Protein AF-A0A1A3PIA9-F1 (afdb_monomer_lite)

pLDDT: mean 74.73, std 17.48, range [39.31, 96.38]

Secondary structure (DSSP, 8-state):
-------------------------PPPPHHHHHHHHHHHHHH-SSHHHHHHHHHHTT-PPPP---

Folds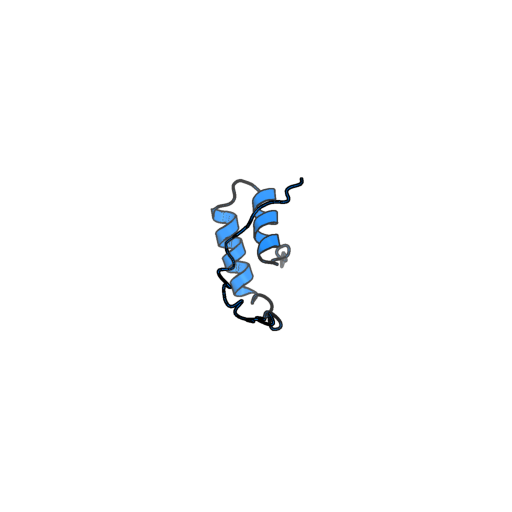eek 3Di:
DDDDDDDPDPPPPVPPPPPVPVPPDPPQDPVNLVVQLVVLVVPDPDDVSSVVSCVVVVHDDDDDDD

Sequence (66 aa):
MRLITHFAYSYVMPAKSDTHEIDDVEPLADDTASQARRVVAAYATDAEECRTFLSMLGIGPAKIEV

Structure (mmCIF, N/CA/C/O backbone):
data_AF-A0A1A3PIA9-F1
#
_entry.id   AF-A0A1A3PIA9-F1
#
loop_
_atom_site.group_PDB
_atom_site.id
_atom_site.type_symbol
_atom_site.label_atom_id
_atom_site.label_alt_id
_atom_site.label_comp_id
_atom_site.labe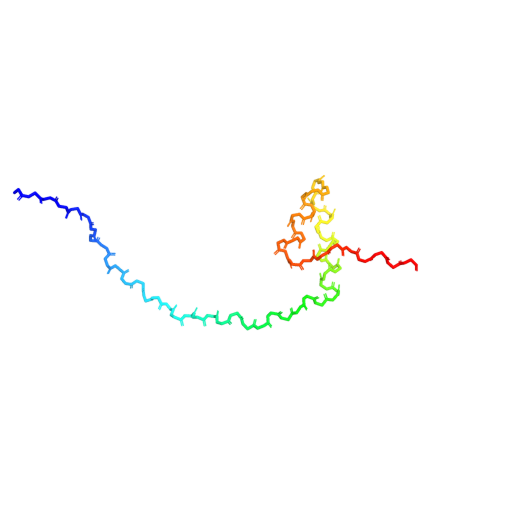l_asym_id
_atom_site.label_entity_id
_atom_site.label_seq_id
_atom_site.pdbx_PDB_ins_code
_atom_site.Cartn_x
_atom_site.Cartn_y
_atom_site.Cartn_z
_atom_site.occupancy
_atom_site.B_iso_or_equiv
_atom_site.auth_seq_id
_atom_site.auth_comp_id
_atom_site.auth_asym_id
_atom_site.auth_atom_id
_atom_site.pdbx_PDB_model_num
ATOM 1 N N . MET A 1 1 ? 0.040 55.008 -21.378 1.00 39.31 1 MET A N 1
ATOM 2 C CA . MET A 1 1 ? -1.187 54.182 -21.478 1.00 39.31 1 MET A CA 1
ATOM 3 C C . MET A 1 1 ? -0.783 52.934 -22.261 1.00 39.31 1 MET A C 1
ATOM 5 O O . MET A 1 1 ? -0.406 53.114 -23.402 1.00 39.31 1 MET A O 1
ATOM 9 N N . ARG A 1 2 ? -0.678 51.692 -21.781 1.00 45.03 2 ARG A N 1
ATOM 10 C CA . ARG A 1 2 ? -1.204 50.932 -20.632 1.00 45.03 2 ARG A CA 1
ATOM 11 C C . ARG A 1 2 ? -0.313 49.665 -20.564 1.00 45.03 2 ARG A C 1
ATOM 13 O O . ARG A 1 2 ? -0.155 49.007 -21.580 1.00 45.03 2 ARG A O 1
ATOM 20 N N . LEU A 1 3 ? 0.550 49.535 -19.559 1.00 55.41 3 LEU A N 1
ATOM 21 C CA . LEU A 1 3 ? 0.438 48.561 -18.462 1.00 55.41 3 LEU A CA 1
ATOM 22 C C . LEU A 1 3 ? 0.207 47.101 -18.913 1.00 55.41 3 LEU A C 1
ATOM 24 O O . LEU A 1 3 ? -0.932 46.737 -19.177 1.00 55.41 3 LEU A O 1
ATOM 28 N N . ILE A 1 4 ? 1.266 46.286 -18.908 1.00 51.84 4 ILE A N 1
ATOM 29 C CA . ILE A 1 4 ? 1.250 44.883 -18.452 1.00 51.84 4 ILE A CA 1
ATOM 30 C C . ILE A 1 4 ? 2.678 44.547 -17.987 1.00 51.84 4 ILE A C 1
ATOM 32 O O . ILE A 1 4 ? 3.607 44.527 -18.781 1.00 51.84 4 ILE A O 1
ATOM 36 N N . THR A 1 5 ? 2.946 44.661 -16.688 1.00 53.34 5 THR A N 1
ATOM 37 C CA . THR A 1 5 ? 2.813 43.575 -15.701 1.00 53.34 5 THR A CA 1
ATOM 38 C C . THR A 1 5 ? 4.091 42.748 -15.672 1.00 53.34 5 THR A C 1
ATOM 40 O O . THR A 1 5 ? 4.427 42.111 -16.658 1.00 53.34 5 THR A O 1
ATOM 43 N N . HIS A 1 6 ? 4.784 42.831 -14.528 1.00 44.53 6 HIS A N 1
ATOM 44 C CA . HIS A 1 6 ? 5.569 41.773 -13.885 1.00 44.53 6 HIS A CA 1
ATOM 45 C C . HIS A 1 6 ? 6.114 40.689 -14.833 1.00 44.53 6 HIS A C 1
ATOM 47 O O . HIS A 1 6 ? 5.364 39.903 -15.391 1.00 44.53 6 HIS A O 1
ATOM 53 N N . PHE A 1 7 ? 7.416 40.459 -14.913 1.00 49.81 7 PHE A N 1
ATOM 54 C CA . PHE A 1 7 ? 8.108 39.891 -13.766 1.00 49.81 7 PHE A CA 1
ATOM 55 C C . PHE A 1 7 ? 9.607 39.903 -14.071 1.00 49.81 7 PHE A C 1
ATOM 57 O O . PHE A 1 7 ? 10.132 39.058 -14.794 1.00 49.81 7 PHE A O 1
ATOM 64 N N . ALA A 1 8 ? 10.304 40.898 -13.536 1.00 51.72 8 ALA A N 1
ATOM 65 C CA . ALA A 1 8 ? 11.744 40.838 -13.392 1.00 51.72 8 ALA A CA 1
ATOM 66 C C . ALA A 1 8 ? 12.084 39.708 -12.407 1.00 51.72 8 ALA A C 1
ATOM 68 O O . ALA A 1 8 ? 12.155 39.949 -11.211 1.00 51.72 8 ALA A O 1
ATOM 69 N N . TYR A 1 9 ? 12.252 38.480 -12.900 1.00 53.59 9 TYR A N 1
ATOM 70 C CA . TYR A 1 9 ? 13.117 37.470 -12.285 1.00 53.59 9 TYR A CA 1
ATOM 71 C C . TYR A 1 9 ? 13.413 36.356 -13.294 1.00 53.59 9 TYR A C 1
ATOM 73 O O . TYR A 1 9 ? 13.029 35.203 -13.131 1.00 53.59 9 TYR A O 1
ATOM 81 N N . SER A 1 10 ? 14.124 36.704 -14.365 1.00 57.62 10 SER A N 1
ATOM 82 C CA . SER A 1 10 ? 14.862 35.719 -15.159 1.00 57.62 10 SER A CA 1
ATOM 83 C C . SER A 1 10 ? 16.104 35.275 -14.371 1.00 57.62 10 SER A C 1
ATOM 85 O O . SER A 1 10 ? 17.231 35.465 -14.823 1.00 57.62 10 SER A O 1
ATOM 87 N N . TYR A 1 11 ? 15.932 34.704 -13.175 1.00 58.41 11 TYR A N 1
ATOM 88 C CA . TYR A 1 11 ? 16.923 33.745 -12.703 1.00 58.41 11 TYR A CA 1
ATOM 89 C C . TYR A 1 11 ? 16.652 32.491 -13.517 1.00 58.41 11 TYR A C 1
ATOM 91 O O . TYR A 1 11 ? 15.768 31.698 -13.197 1.00 58.41 11 TYR A O 1
ATOM 99 N N . VAL A 1 12 ? 17.349 32.389 -14.648 1.00 60.69 12 VAL A N 1
ATOM 100 C CA . VAL A 1 12 ? 17.513 31.128 -15.358 1.00 60.69 12 VAL A CA 1
ATOM 101 C C . VAL A 1 12 ? 18.086 30.166 -14.324 1.00 60.69 12 VAL A C 1
ATOM 103 O O . VAL A 1 12 ? 19.285 30.157 -14.065 1.00 60.69 12 VAL A O 1
ATOM 106 N N . MET A 1 13 ? 17.216 29.382 -13.689 1.00 65.00 13 MET A N 1
ATOM 107 C CA . MET A 1 13 ? 17.617 28.066 -13.232 1.00 65.00 13 MET A CA 1
ATOM 108 C C . MET A 1 13 ? 18.088 27.402 -14.523 1.00 65.00 13 MET A C 1
ATOM 110 O O . MET A 1 13 ? 17.270 27.293 -15.445 1.00 65.00 13 MET A O 1
ATOM 114 N N . PRO A 1 14 ? 19.368 27.026 -14.677 1.00 58.75 14 PRO A N 1
ATOM 115 C CA . PRO A 1 14 ? 19.678 26.056 -15.702 1.00 58.75 14 PRO A CA 1
ATOM 116 C C . PRO A 1 14 ? 18.773 24.874 -15.369 1.00 58.75 14 PRO A C 1
ATOM 118 O O . PRO A 1 14 ? 18.945 24.236 -14.329 1.00 58.75 14 PRO A O 1
ATOM 121 N N . ALA A 1 15 ? 17.733 24.658 -16.175 1.00 59.22 15 ALA A N 1
ATOM 122 C CA . ALA A 1 15 ? 17.014 23.409 -16.124 1.00 59.22 15 ALA A CA 1
ATOM 123 C C . ALA A 1 15 ? 18.107 22.389 -16.405 1.00 59.22 15 ALA A C 1
ATOM 125 O O . ALA A 1 15 ? 18.623 22.339 -17.523 1.00 59.22 15 ALA A O 1
ATOM 126 N N . LYS A 1 16 ? 18.557 21.663 -15.376 1.00 61.16 16 LYS A N 1
ATOM 127 C CA . LYS A 1 16 ? 19.294 20.442 -15.642 1.00 61.16 16 LYS A CA 1
ATOM 128 C C . LYS A 1 16 ? 18.330 19.661 -16.510 1.00 61.16 16 LYS A C 1
ATOM 130 O O . LYS A 1 16 ? 17.251 19.294 -16.048 1.00 61.16 16 LYS A O 1
ATOM 135 N N . SER A 1 17 ? 18.670 19.496 -17.781 1.00 61.31 17 SER A N 1
ATOM 136 C CA . SER A 1 17 ? 18.040 18.514 -18.649 1.00 61.31 17 SER A CA 1
ATOM 137 C C . SER A 1 17 ? 18.493 17.142 -18.166 1.00 61.31 17 SER A C 1
ATOM 139 O O . SER A 1 17 ? 19.138 16.386 -18.877 1.00 61.31 17 SER A O 1
ATOM 141 N N . ASP A 1 18 ? 18.202 16.859 -16.906 1.00 59.00 18 ASP A N 1
ATOM 142 C CA . ASP A 1 18 ? 18.114 15.538 -16.359 1.00 59.00 18 ASP A CA 1
ATOM 143 C C . ASP A 1 18 ? 16.736 15.063 -16.813 1.00 59.00 18 ASP A C 1
ATOM 145 O O . ASP A 1 18 ? 15.796 14.941 -16.029 1.00 59.00 18 ASP A O 1
ATOM 149 N N . THR A 1 19 ? 16.602 14.822 -18.122 1.00 55.91 19 THR A N 1
ATOM 150 C CA . THR A 1 19 ? 15.721 13.751 -18.565 1.00 55.91 19 THR A CA 1
ATOM 151 C C . THR A 1 19 ? 16.336 12.509 -17.936 1.00 55.91 19 THR A C 1
ATOM 153 O O . THR A 1 19 ? 17.164 11.841 -18.543 1.00 55.91 19 THR A O 1
ATOM 156 N N . HIS A 1 20 ? 16.030 12.263 -16.659 1.00 56.91 20 HIS A N 1
ATOM 157 C CA . HIS A 1 20 ? 16.097 10.919 -16.133 1.00 56.91 20 HIS A CA 1
ATOM 158 C C . HIS A 1 20 ? 15.035 10.206 -16.953 1.00 56.91 20 HIS A C 1
ATOM 160 O O . HIS A 1 20 ? 13.845 10.286 -16.649 1.00 56.91 20 HIS A O 1
ATOM 166 N N . GLU A 1 21 ? 15.460 9.637 -18.081 1.00 61.03 21 GLU A N 1
ATOM 167 C CA . GLU A 1 21 ? 14.791 8.483 -18.643 1.00 61.03 21 GLU A CA 1
ATOM 168 C C . GLU A 1 21 ? 14.627 7.566 -17.436 1.00 61.03 21 GLU A C 1
ATOM 170 O O . GLU A 1 21 ? 15.606 7.101 -16.851 1.00 61.03 21 GLU A O 1
ATOM 175 N N . ILE A 1 22 ? 13.399 7.495 -16.921 1.00 62.75 22 ILE A N 1
ATOM 176 C CA . ILE A 1 22 ? 13.032 6.481 -15.952 1.00 62.75 22 ILE A CA 1
ATOM 177 C C . ILE A 1 22 ? 13.168 5.208 -16.784 1.00 62.75 22 ILE A C 1
ATOM 179 O O . ILE A 1 22 ? 12.228 4.836 -17.485 1.00 62.75 22 ILE A O 1
ATOM 183 N N . ASP A 1 23 ? 14.383 4.652 -16.817 1.00 66.75 23 ASP A N 1
ATOM 184 C CA . ASP A 1 23 ? 14.665 3.335 -17.371 1.00 66.75 23 ASP A CA 1
ATOM 185 C C . ASP A 1 23 ? 13.620 2.372 -16.815 1.00 66.75 23 ASP A C 1
ATOM 187 O O . ASP A 1 23 ? 13.110 2.600 -15.711 1.00 66.75 23 ASP A O 1
ATOM 191 N N . ASP A 1 24 ? 13.296 1.330 -17.585 1.00 59.78 24 ASP A N 1
ATOM 192 C CA . ASP A 1 24 ? 12.357 0.275 -17.206 1.00 59.78 24 ASP A CA 1
ATOM 193 C C . ASP A 1 24 ? 12.575 -0.115 -15.739 1.00 59.78 24 ASP A C 1
ATOM 195 O O . ASP A 1 24 ? 13.508 -0.846 -15.399 1.00 59.78 24 ASP A O 1
ATOM 199 N N . VAL A 1 25 ? 11.747 0.448 -14.849 1.00 62.59 25 VAL A N 1
ATOM 200 C CA . VAL A 1 25 ? 11.896 0.249 -13.410 1.00 62.59 25 VAL A CA 1
ATOM 201 C C . VAL A 1 25 ? 11.694 -1.233 -13.191 1.00 62.59 25 VAL A C 1
ATOM 203 O O . VAL A 1 25 ? 10.611 -1.757 -13.467 1.00 62.59 25 VAL A O 1
ATOM 206 N N . GLU A 1 26 ? 12.753 -1.901 -12.740 1.00 65.62 26 GLU A N 1
ATOM 207 C CA . GLU A 1 26 ? 12.714 -3.331 -12.490 1.00 65.62 26 GLU A CA 1
ATOM 208 C C . GLU A 1 26 ? 11.512 -3.622 -11.578 1.00 65.62 26 GLU A C 1
ATOM 210 O O . GLU A 1 26 ? 11.362 -2.962 -10.538 1.00 65.62 26 GLU A O 1
ATOM 215 N N . PRO A 1 27 ? 10.604 -4.537 -11.974 1.00 65.12 27 PRO A N 1
ATOM 216 C CA . PRO A 1 27 ? 9.443 -4.860 -11.165 1.00 65.12 27 PRO A CA 1
ATOM 217 C C . PRO A 1 27 ? 9.893 -5.189 -9.746 1.00 65.12 27 PRO A C 1
ATOM 21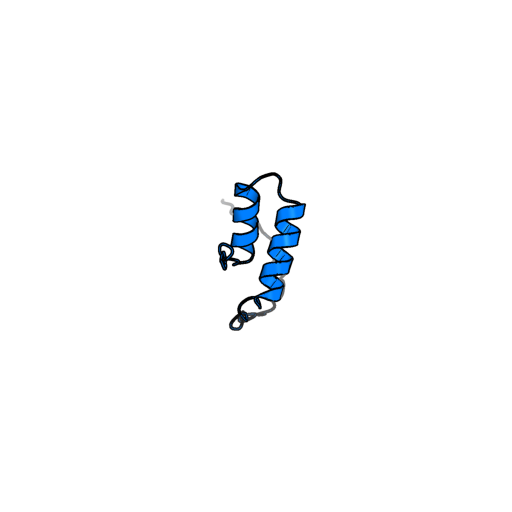9 O O . PRO A 1 27 ? 10.867 -5.920 -9.564 1.00 65.12 27 PRO A O 1
ATOM 222 N N . LEU A 1 28 ? 9.198 -4.640 -8.745 1.00 65.25 28 LEU A N 1
ATOM 223 C CA . LEU A 1 28 ? 9.514 -4.902 -7.344 1.00 65.25 28 LEU A CA 1
ATOM 224 C C . LEU A 1 28 ? 9.671 -6.410 -7.141 1.00 65.25 28 LEU A C 1
ATOM 226 O O . LEU A 1 28 ? 8.709 -7.155 -7.323 1.00 65.25 28 LEU A O 1
ATOM 230 N N . ALA A 1 29 ? 10.876 -6.842 -6.761 1.00 71.75 29 ALA A N 1
ATOM 231 C CA . ALA A 1 29 ? 11.118 -8.228 -6.392 1.00 71.75 29 ALA A CA 1
ATOM 232 C C . ALA A 1 29 ? 10.086 -8.662 -5.336 1.00 71.75 29 ALA A C 1
ATOM 234 O O . ALA A 1 29 ? 9.715 -7.864 -4.464 1.00 71.75 29 ALA A O 1
ATOM 235 N N . ASP A 1 30 ? 9.625 -9.914 -5.398 1.00 74.19 30 ASP A N 1
ATOM 236 C CA . ASP A 1 30 ? 8.553 -10.423 -4.528 1.00 74.19 30 ASP A CA 1
ATOM 237 C C . ASP A 1 30 ? 8.852 -10.196 -3.029 1.00 74.19 30 ASP A C 1
ATOM 239 O O . ASP A 1 30 ? 7.952 -9.873 -2.243 1.00 74.19 30 ASP A O 1
ATOM 243 N N . ASP A 1 31 ? 10.130 -10.242 -2.638 1.00 84.44 31 ASP A N 1
ATOM 244 C CA . ASP A 1 31 ? 10.599 -9.943 -1.280 1.00 84.44 31 ASP A CA 1
ATOM 245 C C . ASP A 1 31 ? 10.376 -8.482 -0.868 1.00 84.44 31 ASP A C 1
ATOM 247 O O . ASP A 1 31 ? 9.977 -8.202 0.269 1.00 84.44 31 ASP A O 1
ATOM 251 N N . THR A 1 32 ? 10.591 -7.535 -1.783 1.00 88.00 32 TH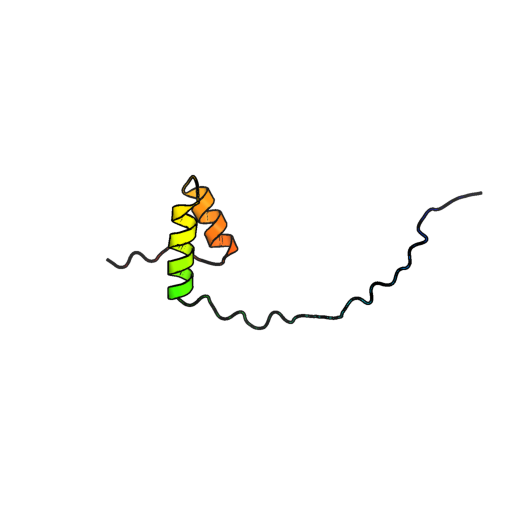R A N 1
ATOM 252 C CA . THR A 1 32 ? 10.345 -6.106 -1.55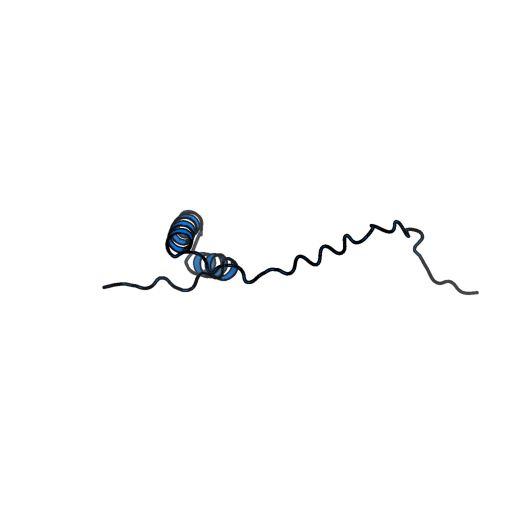1 1.00 88.00 32 THR A CA 1
ATOM 253 C C . THR A 1 32 ? 8.851 -5.845 -1.410 1.00 88.00 32 THR A C 1
ATOM 255 O O . THR A 1 32 ? 8.429 -5.146 -0.485 1.00 88.00 32 THR A O 1
ATOM 258 N N . ALA A 1 33 ? 8.028 -6.462 -2.264 1.00 89.38 33 ALA A N 1
ATOM 259 C CA . ALA A 1 33 ? 6.577 -6.365 -2.158 1.00 89.38 33 ALA A CA 1
ATOM 260 C C . ALA A 1 33 ? 6.071 -6.943 -0.823 1.00 89.38 33 ALA A C 1
ATOM 262 O O . ALA A 1 33 ? 5.205 -6.352 -0.180 1.00 89.38 33 ALA A O 1
ATOM 263 N N . SER A 1 34 ? 6.633 -8.064 -0.363 1.00 89.00 34 SER A N 1
ATOM 264 C CA . SER A 1 34 ? 6.313 -8.665 0.938 1.00 89.00 34 SER A CA 1
ATOM 265 C C . SER A 1 34 ? 6.682 -7.753 2.115 1.00 89.00 34 SER A C 1
ATOM 267 O O . SER A 1 34 ? 5.871 -7.532 3.020 1.00 89.00 34 SER A O 1
ATOM 269 N N . GLN A 1 35 ? 7.872 -7.151 2.094 1.00 93.06 35 GLN A N 1
ATOM 270 C CA . GLN A 1 35 ? 8.301 -6.206 3.128 1.00 93.06 35 GLN A CA 1
ATOM 271 C C . GLN A 1 35 ? 7.423 -4.954 3.160 1.00 93.06 35 GLN A C 1
ATOM 273 O O . GLN A 1 35 ? 6.950 -4.567 4.229 1.00 93.06 35 GLN A O 1
ATOM 278 N N 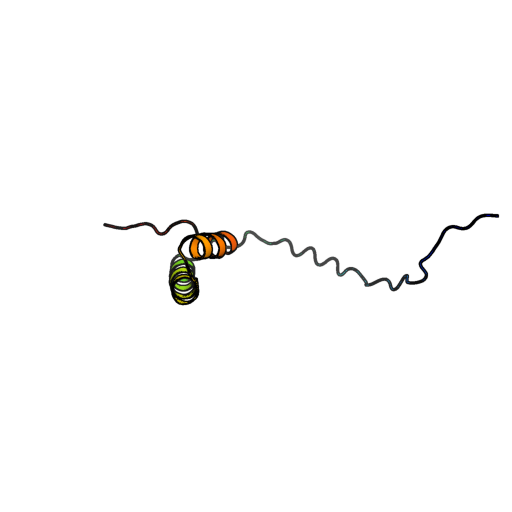. ALA A 1 36 ? 7.137 -4.367 1.998 1.00 93.88 36 ALA A N 1
ATOM 279 C CA . ALA A 1 36 ? 6.252 -3.216 1.888 1.00 93.88 36 ALA A CA 1
ATOM 280 C C . ALA A 1 36 ? 4.846 -3.522 2.425 1.00 93.88 36 ALA A C 1
ATOM 282 O O . ALA A 1 36 ? 4.307 -2.727 3.191 1.00 93.88 36 ALA A O 1
ATOM 283 N N . ARG A 1 37 ? 4.280 -4.702 2.126 1.00 91.69 37 ARG A N 1
ATOM 284 C CA . ARG A 1 37 ? 3.000 -5.147 2.712 1.00 91.69 37 ARG A CA 1
ATOM 285 C C . ARG A 1 37 ? 3.053 -5.184 4.236 1.00 91.69 37 ARG A C 1
ATOM 287 O O . ARG A 1 37 ? 2.127 -4.702 4.878 1.00 91.69 37 ARG A O 1
ATOM 294 N N . ARG A 1 38 ? 4.127 -5.728 4.815 1.00 93.19 38 ARG A N 1
ATOM 295 C CA . ARG A 1 38 ? 4.295 -5.810 6.276 1.00 93.19 38 ARG A CA 1
ATOM 296 C C . ARG A 1 38 ? 4.397 -4.429 6.918 1.00 93.19 38 ARG A C 1
ATOM 298 O O . ARG A 1 38 ? 3.778 -4.208 7.951 1.00 93.19 38 ARG A O 1
ATOM 305 N N . VAL A 1 39 ? 5.150 -3.514 6.308 1.00 95.38 39 VAL A N 1
ATOM 306 C CA . VAL A 1 39 ? 5.282 -2.132 6.790 1.00 95.38 39 VAL A CA 1
ATOM 307 C C . VAL A 1 39 ? 3.938 -1.414 6.695 1.00 95.38 39 VAL A C 1
ATOM 309 O O . VAL A 1 39 ? 3.447 -0.918 7.699 1.00 95.38 39 VAL A O 1
ATOM 312 N N . VAL A 1 40 ? 3.290 -1.421 5.530 1.00 95.00 40 VAL A N 1
ATOM 313 C CA . VAL A 1 40 ? 1.992 -0.757 5.334 1.00 95.00 40 VAL A CA 1
ATOM 314 C C . VAL A 1 40 ? 0.936 -1.299 6.300 1.00 95.00 40 VAL A C 1
ATOM 316 O O . VAL A 1 40 ? 0.259 -0.511 6.950 1.00 95.00 40 VAL A O 1
ATOM 319 N N . ALA A 1 41 ? 0.848 -2.620 6.475 1.00 93.00 41 ALA A N 1
ATOM 320 C CA . ALA A 1 41 ? -0.097 -3.234 7.407 1.00 93.00 41 ALA A CA 1
ATOM 321 C C . ALA A 1 41 ? 0.164 -2.872 8.880 1.00 93.00 41 ALA A C 1
ATOM 323 O O . ALA A 1 41 ? -0.759 -2.917 9.686 1.00 93.00 41 ALA A O 1
ATOM 324 N N . ALA A 1 42 ? 1.403 -2.529 9.245 1.00 96.06 42 ALA A N 1
ATOM 325 C CA . ALA A 1 42 ? 1.742 -2.115 10.603 1.00 96.06 42 ALA A CA 1
ATOM 326 C C . ALA A 1 42 ? 1.358 -0.656 10.905 1.00 96.06 42 ALA A C 1
ATOM 328 O O . ALA A 1 42 ? 1.188 -0.314 12.074 1.00 96.06 42 ALA A O 1
ATOM 329 N N . TYR A 1 43 ? 1.249 0.195 9.878 1.00 94.69 43 TYR A N 1
ATOM 330 C CA . TYR A 1 43 ? 1.066 1.641 10.045 1.00 94.69 43 TYR A CA 1
ATOM 331 C C . TYR A 1 43 ? -0.269 2.183 9.527 1.00 94.69 43 TYR A C 1
ATOM 333 O O . TYR A 1 43 ? -0.693 3.239 9.987 1.00 94.69 43 TYR A O 1
ATOM 341 N N . ALA A 1 44 ? -0.928 1.502 8.590 1.00 95.88 44 ALA A N 1
ATOM 342 C CA . ALA A 1 44 ? -2.226 1.924 8.080 1.00 95.88 44 ALA A CA 1
ATOM 343 C C . ALA A 1 44 ? -3.324 1.757 9.140 1.00 95.88 44 ALA A C 1
ATOM 345 O O . ALA A 1 44 ? -3.347 0.786 9.899 1.00 95.88 44 ALA A O 1
ATOM 346 N N . THR A 1 45 ? -4.263 2.695 9.151 1.00 96.38 45 THR A N 1
ATOM 347 C CA . THR A 1 45 ? -5.385 2.729 10.095 1.00 96.38 45 THR A CA 1
ATOM 348 C C . THR A 1 45 ? -6.506 1.782 9.669 1.00 96.38 45 THR A C 1
ATOM 350 O O . THR A 1 45 ? -7.214 1.228 10.510 1.00 96.38 45 THR A O 1
ATOM 353 N N . ASP A 1 46 ? -6.666 1.574 8.360 1.00 94.94 46 ASP A N 1
ATOM 354 C CA . ASP A 1 46 ? -7.702 0.722 7.788 1.00 94.94 46 ASP A CA 1
ATOM 355 C C . ASP A 1 46 ? -7.280 0.065 6.456 1.00 94.94 46 ASP A C 1
ATOM 357 O O . ASP A 1 46 ? -6.187 0.272 5.916 1.00 94.94 46 ASP A O 1
ATOM 361 N N . ALA A 1 47 ? -8.164 -0.784 5.928 1.00 91.25 47 ALA A N 1
ATOM 362 C CA . ALA A 1 47 ? -7.913 -1.558 4.718 1.00 91.25 47 ALA A CA 1
ATOM 363 C C . ALA A 1 47 ? -7.906 -0.717 3.426 1.00 91.25 47 ALA A C 1
ATOM 365 O O . ALA A 1 47 ? -7.276 -1.123 2.450 1.00 91.25 47 ALA A O 1
ATOM 366 N N . GLU A 1 48 ? -8.611 0.413 3.387 1.00 93.88 48 GLU A N 1
ATOM 367 C CA . GLU A 1 48 ? -8.615 1.332 2.243 1.00 93.88 48 GLU A CA 1
ATOM 368 C C . GLU A 1 48 ? -7.300 2.108 2.163 1.00 93.88 48 GLU A C 1
ATOM 370 O O . GLU A 1 48 ? -6.705 2.231 1.088 1.00 93.88 48 GLU A O 1
ATOM 375 N N . GLU A 1 49 ? -6.788 2.539 3.311 1.00 94.31 49 GLU A N 1
ATOM 376 C CA . GLU A 1 49 ? -5.483 3.184 3.403 1.00 94.31 49 GLU A CA 1
ATOM 377 C C . GLU A 1 49 ? -4.354 2.219 2.991 1.00 94.31 49 GLU A C 1
ATOM 379 O O . GLU A 1 49 ? -3.500 2.569 2.171 1.00 94.31 49 GLU A O 1
ATOM 384 N N . CYS A 1 50 ? -4.418 0.953 3.432 1.00 94.94 50 CYS A N 1
ATOM 385 C CA . CYS A 1 50 ? -3.519 -0.104 2.953 1.00 94.94 50 CYS A CA 1
ATOM 386 C C . CYS A 1 50 ? -3.518 -0.220 1.421 1.00 94.94 50 CYS A C 1
ATOM 388 O O . CYS A 1 50 ? -2.455 -0.272 0.798 1.00 94.94 50 CYS A O 1
ATOM 390 N N . ARG A 1 51 ? -4.707 -0.276 0.802 1.00 92.88 51 ARG A N 1
ATOM 391 C CA . ARG A 1 51 ? -4.851 -0.381 -0.659 1.00 92.88 51 ARG A CA 1
ATOM 392 C C . ARG A 1 51 ? -4.232 0.816 -1.366 1.00 92.88 51 ARG A C 1
ATOM 394 O O . ARG A 1 51 ? -3.537 0.634 -2.366 1.00 92.88 51 ARG A O 1
ATOM 401 N N . THR A 1 52 ? -4.459 2.011 -0.835 1.00 94.12 52 THR A N 1
ATOM 402 C CA . THR A 1 52 ? -3.936 3.258 -1.394 1.00 94.12 52 THR A CA 1
ATOM 403 C C . THR A 1 52 ? -2.409 3.269 -1.372 1.00 94.12 52 THR A C 1
ATOM 405 O O . THR A 1 52 ? -1.788 3.456 -2.419 1.00 94.12 52 THR A O 1
ATOM 408 N N . PHE A 1 53 ? -1.785 2.978 -0.226 1.00 94.44 53 PHE A N 1
ATOM 409 C CA . PHE A 1 53 ? -0.324 2.961 -0.114 1.00 94.44 53 PHE A CA 1
ATOM 410 C C . PHE A 1 53 ? 0.330 1.876 -0.967 1.00 94.44 53 PHE A C 1
ATOM 412 O O . PHE A 1 53 ? 1.335 2.134 -1.625 1.00 94.44 53 PHE A O 1
ATOM 419 N N . LEU A 1 54 ? -0.252 0.677 -1.018 1.00 93.06 54 LEU A N 1
ATOM 420 C CA . LEU A 1 54 ? 0.273 -0.388 -1.873 1.00 93.06 54 LEU A CA 1
ATOM 421 C C . LEU A 1 54 ? 0.140 -0.040 -3.360 1.00 93.06 54 LEU A C 1
ATOM 423 O O . LEU A 1 54 ? 1.070 -0.288 -4.121 1.00 93.06 54 LEU A O 1
ATOM 427 N N . SER A 1 55 ? -0.951 0.614 -3.763 1.00 91.94 55 SER A N 1
ATOM 428 C CA . SER A 1 55 ? -1.138 1.066 -5.148 1.00 91.94 55 SER A CA 1
ATOM 429 C C . SER A 1 55 ? -0.137 2.152 -5.543 1.00 91.94 55 SER A C 1
ATOM 431 O O . SER A 1 55 ? 0.381 2.115 -6.656 1.00 91.94 55 SER A O 1
ATOM 433 N N . MET A 1 56 ? 0.194 3.078 -4.634 1.00 92.94 56 MET A N 1
ATOM 434 C CA . MET A 1 56 ? 1.246 4.085 -4.856 1.00 92.94 56 MET A CA 1
ATOM 435 C C . MET A 1 56 ? 2.624 3.452 -5.078 1.00 92.94 56 MET A C 1
ATOM 437 O O . MET A 1 56 ? 3.432 3.988 -5.829 1.00 92.94 56 MET A O 1
ATOM 441 N N . LEU A 1 57 ? 2.877 2.301 -4.454 1.00 90.12 57 LEU A N 1
ATOM 442 C CA . LEU A 1 57 ? 4.096 1.514 -4.642 1.00 90.12 57 LEU A CA 1
ATOM 443 C C . LEU A 1 57 ? 4.034 0.594 -5.874 1.00 90.12 57 LEU A C 1
ATOM 445 O O . LEU A 1 57 ? 4.994 -0.118 -6.141 1.00 90.12 57 LEU A O 1
ATOM 449 N N . GLY A 1 58 ? 2.917 0.553 -6.608 1.00 90.00 58 GLY A N 1
ATOM 450 C CA . GLY A 1 58 ? 2.722 -0.391 -7.714 1.00 90.00 58 GLY A CA 1
ATOM 451 C C . GLY A 1 58 ? 2.537 -1.848 -7.265 1.00 90.00 58 GLY A C 1
ATOM 452 O O . GLY A 1 58 ? 2.704 -2.770 -8.060 1.00 90.00 58 GLY A O 1
ATOM 453 N N . ILE A 1 59 ? 2.189 -2.085 -5.997 1.00 89.12 59 ILE A N 1
ATOM 454 C CA . ILE A 1 59 ? 2.024 -3.420 -5.416 1.00 89.12 59 ILE A CA 1
ATOM 455 C C . ILE A 1 59 ? 0.556 -3.844 -5.503 1.00 89.12 59 ILE A C 1
ATOM 457 O O . ILE A 1 59 ? -0.309 -3.334 -4.792 1.00 89.12 59 ILE A O 1
ATOM 461 N N . GLY A 1 60 ? 0.284 -4.841 -6.346 1.00 84.62 60 GLY A N 1
ATOM 462 C CA . GLY A 1 60 ? -1.037 -5.460 -6.471 1.00 84.62 60 GLY A CA 1
ATOM 463 C C . GLY A 1 60 ? -1.454 -6.285 -5.240 1.00 84.62 60 GLY A C 1
ATOM 464 O O . GLY A 1 60 ? -0.641 -6.534 -4.341 1.00 84.62 60 GLY A O 1
ATOM 465 N N . PRO A 1 61 ? -2.713 -6.754 -5.180 1.00 80.56 61 PRO A N 1
ATOM 466 C CA . PRO A 1 61 ? -3.216 -7.568 -4.072 1.00 80.56 61 PRO A CA 1
ATOM 467 C C . PRO A 1 61 ? -2.337 -8.804 -3.829 1.00 80.56 61 PRO A C 1
ATOM 469 O O . PRO A 1 61 ? -1.747 -9.357 -4.758 1.00 80.56 61 PRO A O 1
ATOM 472 N N . ALA A 1 62 ? -2.205 -9.213 -2.565 1.00 76.31 62 ALA A N 1
ATOM 473 C CA . ALA A 1 62 ? -1.382 -10.368 -2.217 1.00 76.31 62 ALA A CA 1
ATOM 474 C C . ALA A 1 62 ? -1.997 -11.635 -2.822 1.00 76.31 62 ALA A C 1
ATOM 476 O O . ALA A 1 62 ? -3.203 -11.856 -2.693 1.00 76.31 62 ALA A O 1
ATOM 477 N N . LYS A 1 63 ? -1.178 -12.468 -3.474 1.00 70.88 63 LYS A N 1
ATOM 478 C CA . LYS A 1 63 ? -1.609 -13.812 -3.860 1.00 70.88 63 LYS A CA 1
ATOM 479 C C . LYS A 1 63 ? -1.794 -14.628 -2.585 1.00 70.88 63 LYS A C 1
ATOM 481 O O . LYS A 1 63 ? -0.882 -14.720 -1.769 1.00 70.88 63 LYS A O 1
ATOM 486 N N . ILE A 1 64 ? -2.989 -15.178 -2.413 1.00 65.50 64 ILE A N 1
ATOM 487 C CA . ILE A 1 64 ? -3.266 -16.158 -1.369 1.00 65.50 64 ILE A CA 1
ATOM 488 C C . ILE A 1 64 ? -2.842 -17.500 -1.961 1.00 65.50 64 ILE A C 1
ATOM 490 O O . ILE A 1 64 ? -3.573 -18.075 -2.764 1.00 65.50 64 ILE A O 1
ATOM 494 N N . GLU A 1 65 ? -1.631 -17.947 -1.651 1.00 63.69 65 GLU A N 1
ATOM 495 C CA . GLU A 1 65 ? -1.223 -19.322 -1.940 1.00 63.69 65 GLU A CA 1
ATOM 496 C C . GLU A 1 65 ? -1.826 -20.212 -0.841 1.00 63.69 65 GLU A C 1
ATOM 498 O O . GLU A 1 65 ? -1.541 -20.012 0.341 1.00 63.69 65 GLU A O 1
ATOM 503 N N . VAL A 1 66 ? -2.755 -21.094 -1.233 1.00 50.38 66 VAL A N 1
ATOM 504 C CA . VAL A 1 66 ? -3.439 -22.082 -0.373 1.00 50.38 66 VAL A CA 1
ATOM 505 C C . VAL A 1 66 ? -2.658 -23.385 -0.362 1.00 50.38 66 VAL A C 1
ATOM 507 O O . VAL A 1 66 ? -2.260 -23.819 -1.467 1.00 50.38 66 VAL A O 1
#

Radius of gyration: 22.32 Å; chains: 1; bounding box: 28×76×32 Å